Protein AF-A0A944ZVM1-F1 (afdb_monomer_lite)

Radius of gyration: 9.65 Å; chains: 1; bounding box: 25×18×21 Å

Foldseek 3Di:
DEEEAAPVPDDPVVLVVCLVVCQVVVYAYEYDYPDDDDHDPDPRYD

Secondary structure (DSSP, 8-state):
-EEEEETTTS-HHHHHHHHHHHHHHT-EEEEE-SS-----S-SSB-

Structure (mmCIF, N/CA/C/O backbone):
data_AF-A0A944ZVM1-F1
#
_entry.id   AF-A0A944ZVM1-F1
#
loop_
_atom_site.group_PDB
_atom_site.id
_atom_site.type_symbol
_atom_site.label_atom_id
_atom_site.label_alt_id
_atom_site.label_comp_id
_atom_site.label_asym_id
_atom_site.label_entity_id
_atom_site.label_seq_id
_atom_site.pdbx_PDB_ins_code
_atom_site.Cartn_x
_atom_site.Cartn_y
_atom_site.Cartn_z
_atom_site.occupancy
_atom_site.B_iso_or_equiv
_atom_site.auth_seq_id
_atom_site.auth_comp_id
_atom_site.auth_asym_id
_atom_site.auth_atom_id
_atom_site.pdbx_PDB_model_num
ATOM 1 N N . MET A 1 1 ? -8.424 -7.145 8.683 1.00 80.81 1 MET A N 1
ATOM 2 C CA . MET A 1 1 ? -7.825 -7.937 7.579 1.00 80.81 1 MET A CA 1
ATOM 3 C C . MET A 1 1 ? -6.697 -7.112 6.975 1.00 80.81 1 MET A C 1
ATOM 5 O O . MET A 1 1 ? -6.845 -5.899 6.938 1.00 80.81 1 MET A O 1
ATOM 9 N N . LYS A 1 2 ? -5.581 -7.725 6.564 1.00 90.75 2 LYS A N 1
ATOM 10 C CA . LYS A 1 2 ? -4.428 -7.018 5.981 1.00 90.75 2 LYS A CA 1
ATOM 11 C C . LYS A 1 2 ? -4.076 -7.639 4.632 1.00 90.75 2 LYS A C 1
ATOM 13 O O . LYS A 1 2 ? -3.973 -8.861 4.551 1.00 90.75 2 LYS A O 1
ATOM 18 N N . ILE A 1 3 ? -3.905 -6.811 3.605 1.00 94.19 3 ILE A N 1
ATOM 19 C CA . ILE A 1 3 ? -3.602 -7.242 2.235 1.00 94.19 3 ILE A CA 1
ATOM 20 C C . ILE A 1 3 ? -2.200 -6.767 1.867 1.00 94.19 3 ILE A C 1
ATOM 22 O O . ILE A 1 3 ? -1.825 -5.632 2.155 1.00 94.19 3 ILE A O 1
ATOM 26 N N . TRP A 1 4 ? -1.442 -7.640 1.216 1.00 96.06 4 TRP A N 1
ATOM 27 C CA . TRP A 1 4 ? -0.131 -7.328 0.664 1.00 96.06 4 TRP A CA 1
ATOM 28 C C . TRP A 1 4 ? -0.218 -7.350 -0.853 1.00 96.06 4 TRP A C 1
ATOM 30 O O . TRP A 1 4 ? -0.819 -8.260 -1.425 1.00 96.06 4 TRP A O 1
ATOM 40 N N . VAL A 1 5 ? 0.352 -6.337 -1.492 1.00 95.44 5 VAL A N 1
ATOM 41 C CA 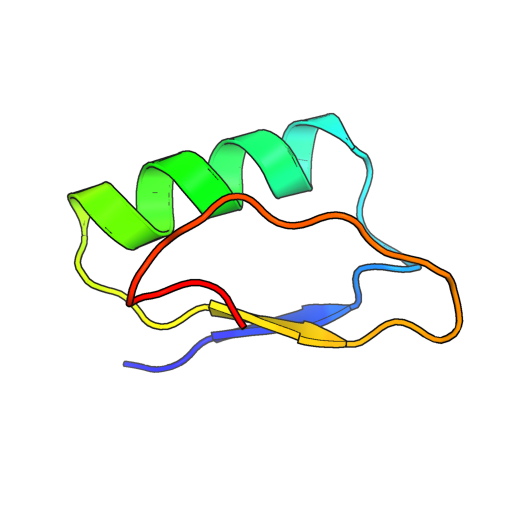. VAL A 1 5 ? 0.282 -6.153 -2.940 1.00 95.44 5 VAL A CA 1
ATOM 42 C C . VAL A 1 5 ? 1.685 -5.947 -3.476 1.00 95.44 5 VAL A C 1
ATOM 44 O O . VAL A 1 5 ? 2.395 -5.056 -3.022 1.00 95.44 5 VAL A O 1
ATOM 47 N N . ASP A 1 6 ? 2.064 -6.740 -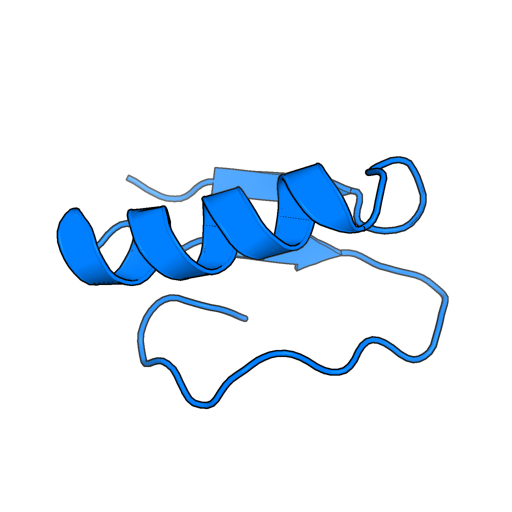4.472 1.00 96.06 6 ASP A N 1
ATOM 48 C CA . ASP A 1 6 ? 3.236 -6.451 -5.291 1.00 96.06 6 ASP A CA 1
ATOM 49 C C . ASP A 1 6 ? 2.913 -5.269 -6.222 1.00 96.06 6 ASP A C 1
ATOM 51 O O . ASP A 1 6 ? 2.107 -5.372 -7.156 1.00 96.06 6 ASP A O 1
ATOM 55 N N . ALA A 1 7 ? 3.501 -4.113 -5.927 1.00 94.81 7 ALA A N 1
ATOM 56 C CA . ALA A 1 7 ? 3.292 -2.882 -6.675 1.00 94.81 7 ALA A CA 1
ATOM 57 C C . ALA A 1 7 ? 4.137 -2.786 -7.952 1.00 94.81 7 ALA A C 1
ATOM 59 O O . ALA A 1 7 ? 3.797 -1.950 -8.804 1.00 94.81 7 ALA A O 1
ATOM 60 N N . ASP A 1 8 ? 5.163 -3.629 -8.103 1.00 94.25 8 ASP A N 1
ATOM 61 C CA . ASP A 1 8 ? 5.966 -3.737 -9.325 1.00 94.25 8 ASP A CA 1
ATOM 62 C C . ASP A 1 8 ? 5.193 -4.511 -10.401 1.00 94.25 8 ASP A C 1
ATOM 64 O O . ASP A 1 8 ? 5.232 -4.148 -11.577 1.00 94.25 8 ASP A O 1
ATOM 68 N N . ALA A 1 9 ? 4.412 -5.516 -9.991 1.00 94.56 9 ALA A N 1
ATOM 69 C CA . ALA A 1 9 ? 3.540 -6.287 -10.878 1.00 94.56 9 ALA A CA 1
ATOM 70 C C . ALA A 1 9 ? 2.169 -5.626 -11.140 1.00 94.56 9 ALA A C 1
ATOM 72 O O . ALA A 1 9 ? 1.488 -5.966 -12.110 1.00 94.56 9 ALA A 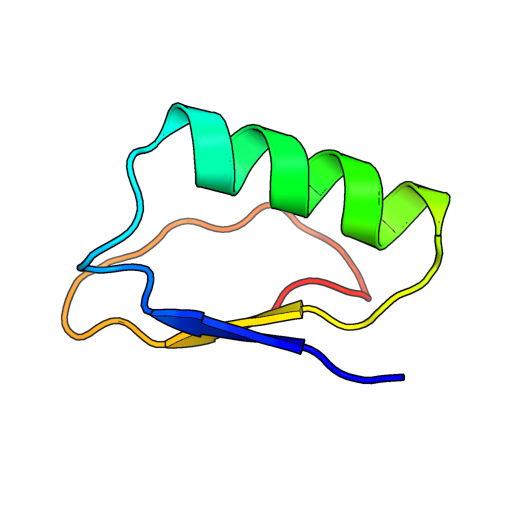O 1
ATOM 73 N N . CYS A 1 10 ? 1.733 -4.682 -10.294 1.00 94.19 10 CYS A N 1
ATOM 74 C CA . CYS A 1 10 ? 0.418 -4.049 -10.426 1.00 94.19 10 CYS A CA 1
ATOM 75 C C . CYS A 1 10 ? 0.409 -2.832 -11.374 1.00 94.19 10 CYS A C 1
ATOM 77 O O . CYS A 1 10 ? 1.117 -1.843 -11.130 1.00 94.19 10 CYS A O 1
ATOM 79 N N . PRO A 1 11 ? -0.497 -2.799 -12.375 1.00 94.38 11 PRO A N 1
ATOM 80 C CA . PRO A 1 11 ? -0.748 -1.606 -13.175 1.00 94.38 11 PRO A CA 1
ATOM 81 C C . PRO A 1 11 ? -1.193 -0.419 -12.315 1.00 94.38 11 PRO A C 1
ATOM 83 O O . PRO A 1 11 ? -1.885 -0.570 -11.305 1.00 94.38 11 PRO A O 1
ATOM 86 N N . ARG A 1 12 ? -0.853 0.799 -12.747 1.00 92.94 12 ARG A N 1
ATOM 87 C CA . ARG A 1 12 ? -1.215 2.036 -12.037 1.00 92.94 12 ARG A CA 1
ATOM 88 C C . ARG A 1 12 ? -2.720 2.164 -11.715 1.00 92.94 12 ARG A C 1
ATOM 90 O O . ARG A 1 12 ? -3.016 2.476 -10.564 1.00 92.94 12 ARG A O 1
ATOM 97 N N . PRO A 1 13 ? -3.664 1.860 -12.630 1.00 95.94 13 PRO A N 1
ATOM 98 C CA . PRO A 1 13 ? -5.093 1.963 -12.319 1.00 95.94 13 PRO A CA 1
ATOM 99 C C . PRO A 1 13 ? -5.545 1.037 -11.182 1.00 95.94 13 PRO A C 1
ATOM 101 O O . PRO A 1 13 ? -6.427 1.394 -10.404 1.00 95.94 13 PRO A O 1
ATOM 104 N N . VAL A 1 14 ? -4.920 -0.139 -11.048 1.00 95.50 14 VAL A N 1
ATOM 105 C CA . VAL A 1 14 ? -5.225 -1.083 -9.961 1.00 95.50 14 VAL A CA 1
ATOM 106 C C . VA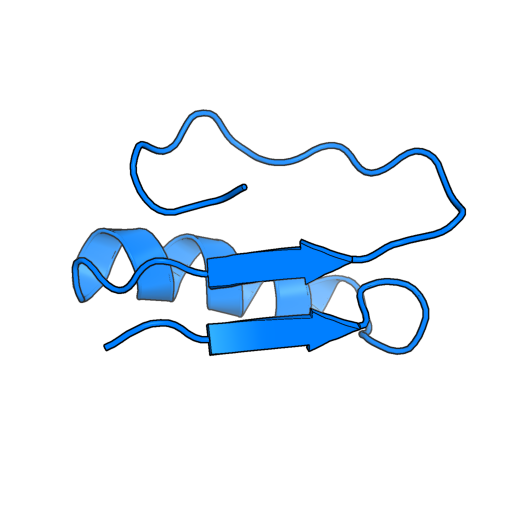L A 1 14 ? -4.800 -0.489 -8.621 1.00 95.50 14 VAL A C 1
ATOM 108 O O . VAL A 1 14 ? -5.581 -0.505 -7.674 1.00 95.50 14 VAL A O 1
ATOM 111 N N . LYS A 1 15 ? -3.613 0.125 -8.557 1.00 94.06 15 LYS A N 1
ATOM 112 C CA . LYS A 1 15 ? -3.127 0.829 -7.358 1.00 94.06 15 LYS A CA 1
ATOM 113 C C . LYS A 1 15 ? -4.072 1.965 -6.947 1.00 94.06 15 LYS A C 1
ATOM 115 O O . LYS A 1 15 ? -4.433 2.069 -5.782 1.00 94.06 15 LYS A O 1
ATOM 120 N N . GLU A 1 16 ? -4.569 2.745 -7.905 1.00 94.94 16 GLU A N 1
ATOM 121 C CA . GLU A 1 16 ? -5.537 3.826 -7.648 1.00 94.94 16 GLU A CA 1
ATOM 122 C C . GLU A 1 16 ? -6.901 3.320 -7.145 1.00 94.94 16 GLU A C 1
ATOM 124 O O . GLU A 1 16 ? -7.577 3.995 -6.363 1.00 94.94 16 GLU A O 1
ATOM 129 N N . ILE A 1 17 ? -7.335 2.132 -7.572 1.00 96.00 17 ILE A N 1
ATOM 130 C CA . ILE A 1 17 ? -8.519 1.472 -7.005 1.00 96.00 17 ILE A CA 1
ATOM 131 C C . ILE A 1 17 ? -8.231 1.020 -5.573 1.00 96.00 17 ILE A C 1
ATOM 133 O O . ILE A 1 17 ? -9.027 1.319 -4.686 1.00 96.00 17 ILE A O 1
ATOM 137 N N . LEU A 1 18 ? -7.098 0.355 -5.338 1.00 95.44 18 LEU A N 1
ATOM 138 C CA . LEU A 1 18 ? -6.709 -0.135 -4.014 1.00 95.44 18 LEU A CA 1
ATOM 139 C C . LEU A 1 18 ? -6.635 0.996 -2.988 1.00 95.44 18 LEU A C 1
ATOM 141 O O . LEU A 1 18 ? -7.179 0.845 -1.902 1.00 95.44 18 LEU A O 1
ATOM 145 N N . PHE A 1 19 ? -6.061 2.144 -3.354 1.00 95.56 19 PHE A N 1
ATOM 146 C CA . PHE A 1 19 ? -6.024 3.329 -2.493 1.00 95.56 19 PHE A CA 1
ATOM 147 C C . PHE A 1 19 ? -7.423 3.782 -2.067 1.00 95.56 19 PHE A C 1
ATOM 149 O O . PHE A 1 19 ? -7.680 3.980 -0.884 1.00 95.56 19 PHE A O 1
ATOM 156 N N . ARG A 1 20 ? -8.360 3.879 -3.018 1.00 95.62 20 ARG A N 1
ATOM 157 C CA . ARG A 1 20 ? -9.742 4.291 -2.727 1.00 95.62 20 ARG A CA 1
ATOM 158 C C . ARG A 1 20 ? -10.502 3.260 -1.902 1.00 95.62 20 ARG A C 1
ATOM 160 O O . ARG A 1 20 ? -11.349 3.631 -1.097 1.00 95.62 20 ARG A O 1
ATOM 167 N N . VAL A 1 21 ? -10.270 1.975 -2.151 1.00 95.75 21 VAL A N 1
ATOM 168 C CA . VAL A 1 21 ? -10.966 0.900 -1.438 1.00 95.75 21 VAL A CA 1
ATOM 169 C C . VAL A 1 21 ? -10.439 0.780 -0.014 1.00 95.75 21 VAL A C 1
ATOM 171 O O . VAL A 1 21 ? -11.259 0.690 0.890 1.00 95.75 21 VAL A O 1
ATOM 174 N N . ALA A 1 22 ? -9.123 0.865 0.197 1.00 96.81 22 ALA A N 1
ATOM 175 C CA . ALA A 1 22 ? -8.504 0.781 1.519 1.00 96.81 22 ALA A CA 1
ATOM 176 C C . ALA A 1 22 ? -9.119 1.770 2.513 1.00 96.81 22 ALA A C 1
ATOM 178 O O . ALA A 1 22 ? -9.523 1.355 3.596 1.00 96.81 22 ALA A O 1
ATOM 179 N N . ASP A 1 23 ? -9.281 3.034 2.110 1.00 95.12 23 ASP A N 1
ATOM 180 C CA . ASP A 1 23 ? -9.914 4.059 2.947 1.00 95.12 23 ASP A CA 1
ATOM 181 C C . ASP A 1 23 ? -11.403 3.785 3.182 1.00 95.12 23 ASP A C 1
ATOM 183 O O . ASP A 1 23 ? -11.901 3.944 4.291 1.00 95.12 23 ASP A O 1
ATOM 187 N N . ARG A 1 24 ? -12.137 3.352 2.149 1.00 96.69 24 ARG A N 1
ATOM 188 C CA . ARG A 1 24 ? -13.587 3.108 2.254 1.00 96.69 24 ARG A CA 1
ATOM 189 C C . ARG A 1 24 ? -13.935 1.893 3.101 1.00 96.69 24 ARG A C 1
ATOM 191 O O . ARG A 1 24 ? -15.029 1.846 3.654 1.00 96.69 24 ARG A O 1
ATOM 198 N N . THR A 1 25 ? -13.063 0.892 3.124 1.00 96.38 25 THR A N 1
ATOM 199 C CA . THR A 1 25 ? -13.293 -0.368 3.839 1.00 96.38 25 THR A CA 1
ATOM 200 C C . THR A 1 25 ? -12.455 -0.491 5.105 1.00 96.38 25 THR A C 1
ATOM 202 O O . THR A 1 25 ? -12.535 -1.523 5.761 1.00 96.38 25 THR A O 1
ATOM 205 N N . GLU A 1 26 ? -11.623 0.508 5.413 1.00 96.25 26 GLU A N 1
ATOM 206 C CA . GLU A 1 26 ? -10.674 0.503 6.535 1.00 96.25 26 GLU A CA 1
ATOM 207 C C . GLU A 1 26 ? -9.769 -0.745 6.540 1.00 96.25 26 GLU A C 1
ATOM 209 O O . GLU A 1 26 ? -9.425 -1.317 7.577 1.00 96.25 26 GLU A O 1
ATOM 214 N N . ILE A 1 27 ? -9.393 -1.208 5.343 1.00 96.06 27 ILE A N 1
ATOM 215 C CA . ILE A 1 27 ? -8.519 -2.371 5.178 1.00 96.06 27 ILE A CA 1
ATOM 216 C C . ILE A 1 27 ? -7.110 -1.871 4.930 1.00 96.06 27 ILE A C 1
ATOM 218 O O . ILE A 1 27 ? -6.846 -1.203 3.934 1.00 96.06 27 ILE A O 1
ATOM 222 N N . THR A 1 28 ? -6.190 -2.279 5.799 1.00 97.38 28 THR A N 1
ATOM 223 C CA . THR A 1 28 ? -4.769 -2.014 5.612 1.00 97.38 28 THR A CA 1
ATOM 224 C C . THR A 1 28 ? -4.243 -2.737 4.371 1.00 97.38 28 THR A C 1
ATOM 226 O O . THR A 1 28 ? -4.225 -3.974 4.321 1.00 97.38 28 THR A O 1
ATOM 229 N N . VAL A 1 29 ? -3.766 -1.967 3.397 1.00 97.25 29 VAL A N 1
ATOM 230 C CA . VAL A 1 29 ? -3.067 -2.440 2.201 1.00 97.25 29 VAL A CA 1
ATOM 231 C C . VAL A 1 29 ? -1.608 -2.016 2.299 1.00 97.25 29 VAL A C 1
ATOM 233 O O . VAL A 1 29 ? -1.300 -0.835 2.429 1.00 97.25 29 VAL A O 1
ATOM 236 N N . THR A 1 30 ? -0.707 -2.989 2.226 1.00 96.69 30 THR A N 1
ATOM 237 C CA . THR A 1 30 ? 0.736 -2.748 2.178 1.00 96.69 30 THR A CA 1
ATOM 238 C C . THR A 1 30 ? 1.253 -3.065 0.781 1.00 96.69 30 THR A C 1
ATOM 240 O O . THR A 1 30 ? 1.114 -4.198 0.311 1.00 96.69 30 THR A O 1
ATOM 243 N N . LEU A 1 31 ? 1.826 -2.070 0.111 1.00 96.38 31 LEU A N 1
ATOM 244 C CA . LEU A 1 31 ? 2.395 -2.184 -1.224 1.00 96.38 31 LEU A CA 1
ATOM 245 C C . LEU A 1 31 ? 3.899 -2.420 -1.114 1.00 96.38 31 LEU A C 1
ATOM 247 O O . LEU A 1 31 ? 4.644 -1.590 -0.605 1.00 96.38 31 LEU A O 1
ATOM 251 N N . VAL A 1 32 ? 4.350 -3.559 -1.622 1.00 95.88 32 VAL A N 1
ATOM 252 C CA . VAL A 1 32 ? 5.768 -3.912 -1.686 1.00 95.88 32 VAL A CA 1
ATOM 253 C C . VAL A 1 32 ? 6.266 -3.617 -3.093 1.00 95.88 32 VAL A C 1
ATOM 255 O O . VAL A 1 32 ? 5.650 -4.032 -4.071 1.00 95.88 32 VAL A O 1
ATOM 258 N N . THR A 1 33 ? 7.359 -2.870 -3.200 1.00 96.38 33 THR A N 1
ATOM 259 C CA . THR A 1 33 ? 7.965 -2.467 -4.474 1.00 96.38 33 THR A CA 1
ATOM 260 C C . THR A 1 33 ? 9.468 -2.326 -4.301 1.00 96.38 33 THR A C 1
ATOM 262 O O . THR A 1 33 ? 9.948 -1.957 -3.229 1.00 96.38 33 THR A O 1
ATOM 265 N N . ASN A 1 34 ? 10.208 -2.584 -5.370 1.00 96.00 34 ASN A N 1
ATOM 266 C CA . ASN A 1 34 ? 11.639 -2.307 -5.459 1.00 96.00 34 ASN A CA 1
ATOM 267 C C . ASN A 1 34 ? 11.924 -0.950 -6.123 1.00 96.00 34 ASN A C 1
ATOM 269 O O . ASN A 1 34 ? 13.074 -0.623 -6.415 1.00 96.00 34 ASN A O 1
ATOM 273 N N . GLN A 1 35 ? 10.882 -0.165 -6.395 1.00 91.25 35 GLN A N 1
ATOM 274 C CA . GLN A 1 35 ? 10.942 1.110 -7.098 1.00 91.25 35 GLN A CA 1
ATOM 275 C C . GLN A 1 35 ? 10.387 2.239 -6.223 1.00 91.25 35 GLN A C 1
ATOM 277 O O . GLN A 1 35 ? 9.704 2.020 -5.224 1.00 91.25 35 GLN A O 1
ATOM 282 N N . GLY A 1 36 ? 10.663 3.486 -6.609 1.00 90.81 36 GLY A N 1
ATOM 283 C CA . GLY A 1 36 ? 10.061 4.643 -5.952 1.00 90.81 36 GLY A CA 1
ATOM 284 C C . GLY A 1 36 ? 8.551 4.684 -6.195 1.00 90.81 36 GLY A C 1
ATOM 285 O O . GLY A 1 36 ? 8.111 4.993 -7.303 1.00 90.81 36 GLY A O 1
ATOM 286 N N . LEU A 1 37 ? 7.755 4.413 -5.161 1.00 90.75 37 LEU A N 1
ATOM 287 C CA . LEU A 1 37 ? 6.296 4.471 -5.220 1.00 90.75 37 LEU A CA 1
ATOM 288 C C . LEU A 1 37 ? 5.766 5.628 -4.377 1.00 90.75 37 LEU A C 1
ATOM 290 O O . LEU A 1 37 ? 5.998 5.712 -3.175 1.00 90.75 37 LEU A O 1
ATOM 294 N N . ARG A 1 38 ? 4.997 6.511 -5.017 1.00 91.69 38 ARG A N 1
ATOM 295 C CA . ARG A 1 38 ? 4.248 7.555 -4.321 1.00 91.69 38 ARG A CA 1
ATOM 296 C C . ARG A 1 38 ? 2.867 7.024 -3.956 1.00 91.69 38 ARG A C 1
ATOM 298 O O . ARG A 1 38 ? 2.067 6.734 -4.845 1.00 91.69 38 ARG A O 1
ATOM 305 N N . ILE A 1 39 ? 2.593 6.943 -2.662 1.00 93.69 39 ILE A N 1
ATOM 306 C CA . ILE A 1 39 ? 1.283 6.586 -2.112 1.00 93.69 39 ILE A CA 1
ATOM 307 C C . ILE A 1 39 ? 0.567 7.835 -1.570 1.00 93.69 39 ILE A C 1
ATOM 309 O O . ILE A 1 39 ? 1.232 8.819 -1.225 1.00 93.69 39 ILE A O 1
ATOM 313 N N . PRO A 1 40 ? -0.777 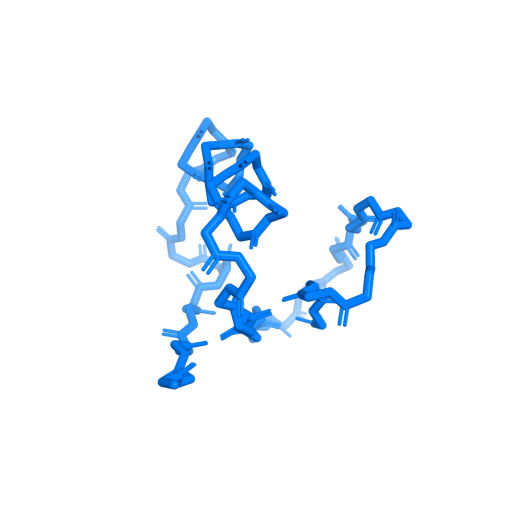7.857 -1.546 1.00 93.94 40 PRO A N 1
ATOM 314 C CA . PRO A 1 40 ? -1.525 8.946 -0.927 1.00 93.94 40 PRO A CA 1
ATOM 315 C C . PRO A 1 40 ? -1.355 8.944 0.596 1.00 93.94 40 PRO A C 1
ATOM 317 O O . PRO A 1 40 ? -1.034 7.924 1.199 1.00 93.94 40 PRO A O 1
ATOM 320 N N . SER A 1 41 ? -1.622 10.093 1.220 1.00 94.31 41 SER A N 1
ATOM 321 C CA . SER A 1 41 ? -1.716 10.182 2.678 1.00 94.31 41 SER A CA 1
ATOM 322 C C . SER A 1 41 ? -2.984 9.466 3.141 1.00 94.31 41 SER A C 1
ATOM 324 O O . SER A 1 41 ? -4.076 10.011 3.013 1.00 94.31 41 SER A O 1
ATOM 326 N N . SER A 1 42 ? -2.834 8.253 3.663 1.00 95.94 42 SER A N 1
ATOM 327 C CA . SER A 1 42 ? -3.914 7.419 4.190 1.00 95.94 42 SER A CA 1
ATOM 328 C C . SER A 1 42 ? -3.408 6.652 5.411 1.00 95.94 42 SER A C 1
ATOM 330 O O . SER A 1 42 ? -2.250 6.242 5.455 1.00 95.94 42 SER A O 1
ATOM 332 N N . ALA A 1 43 ? -4.279 6.441 6.401 1.00 95.75 43 ALA A N 1
ATOM 333 C CA . ALA A 1 43 ? -3.974 5.597 7.558 1.00 95.75 43 ALA A CA 1
ATOM 334 C C . ALA A 1 43 ? -3.940 4.096 7.208 1.00 95.75 43 ALA A C 1
ATOM 336 O O . ALA A 1 43 ? -3.468 3.291 8.008 1.00 95.75 43 ALA A O 1
ATOM 337 N N . PHE A 1 44 ? -4.438 3.724 6.025 1.00 97.38 44 PHE A N 1
ATOM 338 C CA . PHE A 1 44 ? -4.633 2.341 5.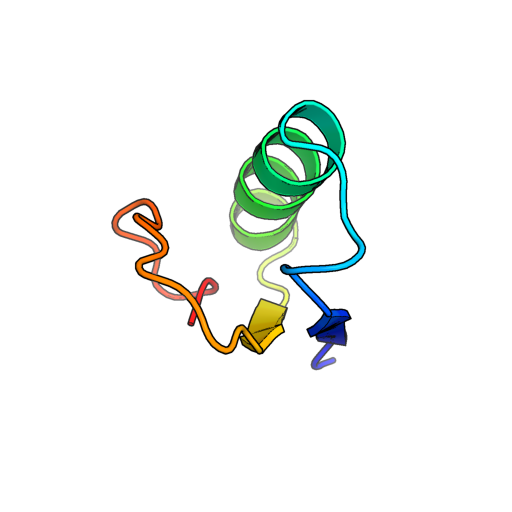599 1.00 97.38 44 PHE A CA 1
ATOM 339 C C . PHE A 1 44 ? -3.733 1.930 4.426 1.00 97.38 44 PHE A C 1
ATOM 341 O O . PHE A 1 44 ? -3.760 0.763 4.042 1.00 97.38 44 PHE A O 1
ATOM 348 N N . ILE A 1 45 ? -2.932 2.843 3.865 1.00 96.44 45 ILE A N 1
ATOM 349 C CA . ILE A 1 45 ? -1.971 2.552 2.793 1.00 96.44 45 ILE A CA 1
ATOM 350 C C . ILE A 1 45 ? -0.544 2.676 3.324 1.00 96.44 45 ILE A C 1
ATOM 352 O O . ILE A 1 45 ? -0.170 3.714 3.874 1.00 96.44 45 ILE A O 1
ATOM 356 N N . HIS A 1 46 ? 0.250 1.623 3.129 1.00 94.25 46 HIS A N 1
ATOM 357 C CA . HIS A 1 46 ? 1.655 1.557 3.538 1.00 94.25 46 HIS A CA 1
ATOM 358 C C . HIS A 1 46 ? 2.550 1.058 2.414 1.00 94.25 46 HIS A C 1
ATOM 360 O O . HIS A 1 46 ? 2.074 0.206 1.631 1.00 94.25 46 HIS A O 1
#

Sequence (46 aa):
MKIWVDADACPRPVKEILFRVADRTEITVTLVTNQGLRIPSSAFIH

pLDDT: mean 94.71, std 2.69, range [80.81, 97.38]